Protein AF-A0A9D2I0P5-F1 (afdb_monomer)

Nearest PDB structures (foldseek):
  4f0g-assembly1_A  TM=7.157E-01  e=3.989E-01  Dictyostelium discoideum
  7fd0-assembly1_A  TM=6.506E-01  e=4.481E-01  Homo sapiens
  4i4f-assembly1_A  TM=6.404E-01  e=1.353E+00  Homo sapiens
  6nw2-assembly2_B  TM=6.402E-01  e=1.707E+00  Ho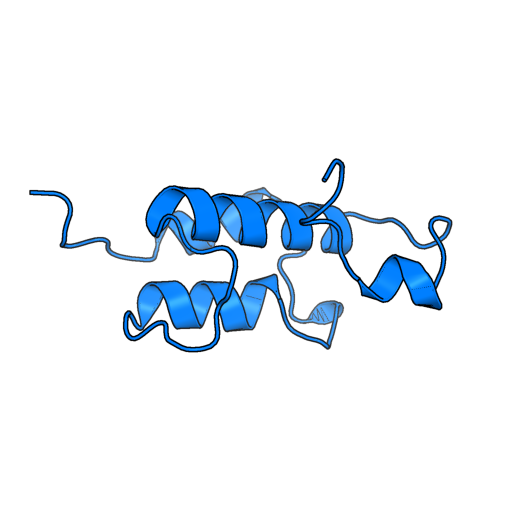mo sapiens
  3eyh-assembly1_A  TM=3.738E-01  e=3.053E+00  Homo sapiens

Radius of gyration: 12.98 Å; Cα contacts (8 Å, |Δi|>4): 68; chains: 1; bounding box: 31×26×38 Å

Solvent-accessible surface area (backbone atoms only — not comparable to full-atom values): 5146 Å² total; per-residue (Å²): 115,92,70,72,50,50,47,70,61,41,76,77,74,32,72,89,71,67,50,57,48,42,55,35,25,20,48,41,49,48,53,50,25,73,76,66,75,43,92,72,73,92,84,68,82,54,64,65,59,47,52,50,47,55,34,30,64,36,90,55,65,86,67,24,35,75,40,69,67,55,45,50,52,54,60,70,70,48,82,82,89,79,84,128

pLDDT: mean 91.4, std 12.32, range [36.53, 98.56]

Foldseek 3Di:
DPCLQFQPVCVVVPCVPDDQLRVLSSVLQVVLCVVPVDNDDPDDPDVLNVVSCCASVPPPSVSHPRHPVSSVVSVVVRDPPPPD

Structure (mmCIF, N/CA/C/O backbone):
data_AF-A0A9D2I0P5-F1
#
_entry.id   AF-A0A9D2I0P5-F1
#
loop_
_atom_site.group_PDB
_atom_site.id
_atom_site.type_symbol
_atom_site.label_atom_id
_atom_site.label_alt_id
_atom_site.label_comp_id
_atom_site.label_asym_id
_atom_site.label_entity_id
_atom_site.label_seq_id
_atom_site.pdbx_PDB_ins_code
_atom_site.Cartn_x
_atom_site.Cartn_y
_atom_site.Cartn_z
_atom_site.occupancy
_atom_site.B_iso_or_equiv
_atom_site.auth_seq_id
_atom_site.auth_comp_id
_atom_site.auth_asym_id
_atom_site.auth_atom_id
_atom_site.pdbx_PDB_model_num
ATOM 1 N N . PHE A 1 1 ? -3.546 -16.171 -3.686 1.00 61.38 1 PHE A N 1
ATOM 2 C CA . PHE A 1 1 ? -2.348 -16.638 -4.418 1.00 61.38 1 PHE A CA 1
ATOM 3 C C . PHE A 1 1 ? -1.093 -16.128 -3.724 1.00 61.38 1 PHE A C 1
ATOM 5 O O . PHE A 1 1 ? -1.167 -15.109 -3.044 1.00 61.38 1 PHE A O 1
ATOM 12 N N . LYS A 1 2 ? 0.037 -16.834 -3.849 1.00 81.31 2 LYS A N 1
ATOM 13 C CA . LYS A 1 2 ? 1.328 -16.378 -3.307 1.00 81.31 2 LYS A CA 1
ATOM 14 C C . LYS A 1 2 ? 1.719 -15.053 -3.976 1.00 81.31 2 LYS A C 1
ATOM 16 O O . LYS A 1 2 ? 1.575 -14.941 -5.187 1.00 81.31 2 LYS A O 1
ATOM 21 N N . GLY A 1 3 ? 2.168 -14.068 -3.196 1.00 84.06 3 GLY A N 1
ATOM 22 C CA . GLY A 1 3 ? 2.565 -12.750 -3.713 1.00 84.06 3 GLY A CA 1
ATOM 23 C C . GLY A 1 3 ? 1.407 -11.826 -4.112 1.00 84.06 3 GLY A C 1
ATOM 24 O O . GLY A 1 3 ? 1.626 -10.861 -4.829 1.00 84.06 3 GLY A O 1
ATOM 25 N N . TYR A 1 4 ? 0.173 -12.099 -3.666 1.00 91.12 4 TYR A N 1
ATOM 26 C CA . TYR A 1 4 ? -1.006 -11.292 -4.027 1.00 91.12 4 TYR A CA 1
ATOM 27 C C . TYR A 1 4 ? -0.890 -9.803 -3.647 1.00 91.12 4 TYR A C 1
ATOM 29 O O . TYR A 1 4 ? -1.486 -8.958 -4.307 1.00 91.12 4 TYR A O 1
ATOM 37 N N . PHE A 1 5 ? -0.133 -9.485 -2.595 1.00 96.00 5 PHE A N 1
ATOM 38 C CA . PHE A 1 5 ? 0.063 -8.117 -2.113 1.00 96.00 5 PHE A CA 1
ATOM 39 C C . PHE A 1 5 ? 1.334 -7.444 -2.635 1.00 96.00 5 PHE A C 1
ATOM 41 O O . PHE A 1 5 ? 1.599 -6.311 -2.251 1.00 96.00 5 PHE A O 1
ATOM 48 N N . ASN A 1 6 ? 2.103 -8.108 -3.502 1.00 95.69 6 ASN A N 1
ATOM 49 C CA . ASN A 1 6 ? 3.289 -7.504 -4.097 1.00 95.69 6 ASN A CA 1
ATOM 50 C C . ASN A 1 6 ? 2.918 -6.231 -4.865 1.00 95.69 6 ASN A C 1
ATOM 52 O O . ASN A 1 6 ? 1.811 -6.113 -5.398 1.00 95.69 6 ASN A O 1
ATOM 56 N N . ASP A 1 7 ? 3.872 -5.310 -4.956 1.00 97.38 7 ASP A N 1
ATOM 57 C CA . ASP A 1 7 ? 3.707 -4.103 -5.752 1.00 97.38 7 ASP A CA 1
ATOM 58 C C . ASP A 1 7 ? 3.461 -4.458 -7.233 1.00 97.38 7 ASP A C 1
ATOM 60 O O . ASP A 1 7 ? 4.323 -5.080 -7.868 1.00 97.38 7 ASP A O 1
ATOM 64 N N . PRO A 1 8 ? 2.301 -4.084 -7.806 1.00 95.81 8 PRO A N 1
ATOM 65 C CA . PRO A 1 8 ? 1.977 -4.395 -9.192 1.00 95.81 8 PRO A CA 1
ATOM 66 C C . PRO A 1 8 ? 2.895 -3.688 -10.197 1.00 95.81 8 PRO A C 1
ATOM 68 O O . PRO A 1 8 ? 3.010 -4.167 -11.324 1.00 95.81 8 PRO A O 1
ATOM 71 N N . SER A 1 9 ? 3.575 -2.599 -9.819 1.00 96.50 9 SER A N 1
ATOM 72 C CA . SER A 1 9 ? 4.529 -1.915 -10.706 1.00 96.50 9 SER A CA 1
ATOM 73 C C . SER A 1 9 ? 5.693 -2.819 -11.118 1.00 96.50 9 SER A C 1
ATOM 75 O O . SER A 1 9 ? 6.152 -2.729 -12.251 1.00 96.50 9 SER A O 1
ATOM 77 N N . LEU A 1 10 ? 6.080 -3.795 -10.286 1.00 96.44 10 LEU A N 1
ATOM 78 C CA . LEU A 1 10 ? 7.132 -4.772 -10.606 1.00 96.44 10 LEU A CA 1
ATOM 79 C C . LEU A 1 10 ? 6.790 -5.679 -11.796 1.00 96.44 10 LEU A C 1
ATOM 81 O O . LEU A 1 10 ? 7.685 -6.303 -12.362 1.00 96.44 10 LEU A O 1
ATOM 85 N N . ILE A 1 11 ? 5.513 -5.774 -12.179 1.00 95.31 11 ILE A N 1
ATOM 86 C CA . ILE A 1 11 ? 5.093 -6.496 -13.389 1.00 95.31 11 ILE A CA 1
ATOM 87 C C . ILE A 1 11 ? 5.568 -5.749 -14.642 1.00 95.31 11 ILE A C 1
ATOM 89 O O . ILE A 1 11 ? 5.914 -6.384 -15.636 1.00 95.31 11 ILE A O 1
ATOM 93 N N . VAL A 1 12 ? 5.581 -4.415 -14.587 1.00 95.19 12 VAL A N 1
ATOM 94 C CA . VAL A 1 12 ? 5.946 -3.536 -15.704 1.00 95.19 12 VAL A CA 1
ATOM 95 C C . VAL A 1 12 ? 7.430 -3.181 -15.646 1.00 95.19 12 VAL A C 1
ATOM 97 O O . VAL A 1 12 ? 8.139 -3.357 -16.633 1.00 95.19 12 VAL A O 1
ATOM 100 N N . ASP A 1 13 ? 7.900 -2.746 -14.479 1.00 95.19 13 ASP A N 1
ATOM 101 C CA . ASP A 1 13 ? 9.270 -2.273 -14.267 1.00 95.19 13 ASP A CA 1
ATOM 102 C C . ASP A 1 13 ? 10.265 -3.440 -14.179 1.00 95.19 13 ASP A C 1
ATOM 104 O O . ASP A 1 13 ? 11.433 -3.313 -14.539 1.00 95.19 13 ASP A O 1
ATOM 108 N N . GLY A 1 14 ? 9.789 -4.616 -13.758 1.00 96.06 14 GLY A N 1
ATOM 109 C CA . GLY A 1 14 ? 10.584 -5.822 -13.573 1.00 96.06 14 GLY A CA 1
ATOM 110 C C . GLY A 1 14 ? 11.239 -5.913 -12.192 1.00 96.06 14 GLY A C 1
ATOM 111 O O . GLY A 1 14 ? 11.598 -4.929 -11.560 1.00 96.06 14 GLY A O 1
ATOM 112 N N . PHE A 1 15 ? 11.475 -7.141 -11.723 1.00 95.50 15 PHE A N 1
ATOM 113 C CA . PHE A 1 15 ? 11.984 -7.388 -10.364 1.00 95.50 15 PHE A CA 1
ATOM 114 C C . PHE A 1 15 ? 13.413 -6.868 -10.105 1.00 95.50 15 PHE A C 1
ATOM 116 O O . PHE A 1 15 ? 13.856 -6.806 -8.967 1.00 95.50 15 PHE A O 1
ATOM 123 N N . HIS A 1 16 ? 14.151 -6.479 -11.144 1.00 97.31 16 HIS A N 1
ATOM 124 C CA . HIS A 1 16 ? 15.472 -5.871 -10.984 1.00 97.31 16 HIS A CA 1
ATOM 125 C C . HIS A 1 16 ? 15.408 -4.453 -10.389 1.00 97.31 16 HIS A C 1
ATOM 127 O O . HIS A 1 16 ? 16.417 -3.978 -9.881 1.00 97.31 16 HIS A O 1
ATOM 133 N N . THR A 1 17 ? 14.240 -3.798 -10.427 1.00 96.88 17 THR A N 1
ATOM 134 C CA . THR A 1 17 ? 14.001 -2.497 -9.783 1.00 96.88 17 THR A CA 1
ATOM 135 C C . THR A 1 17 ? 13.490 -2.636 -8.351 1.00 96.88 17 THR A C 1
ATOM 137 O O . THR A 1 17 ? 13.034 -1.653 -7.772 1.00 96.88 17 THR A O 1
ATOM 140 N N . TYR A 1 18 ? 13.476 -3.852 -7.800 1.00 97.38 18 TYR A N 1
ATOM 141 C CA . TYR A 1 18 ? 12.981 -4.106 -6.456 1.00 97.38 18 TYR A CA 1
ATOM 142 C C . TYR A 1 18 ? 13.783 -3.339 -5.405 1.00 97.38 18 TYR A C 1
ATOM 144 O O . TYR A 1 18 ? 15.010 -3.344 -5.427 1.00 97.38 18 TYR A O 1
ATOM 152 N N . ASP A 1 19 ? 13.069 -2.718 -4.473 1.00 97.88 19 ASP A N 1
ATOM 153 C CA . ASP A 1 19 ? 13.640 -1.869 -3.429 1.00 97.88 19 ASP A CA 1
ATOM 154 C C . ASP A 1 19 ? 12.627 -1.686 -2.286 1.00 97.88 19 ASP A C 1
ATOM 156 O O . ASP A 1 19 ? 11.476 -2.121 -2.399 1.00 97.88 19 ASP A O 1
ATOM 160 N N . MET A 1 20 ? 13.033 -1.003 -1.217 1.00 98.31 20 MET A N 1
ATOM 161 C CA . MET A 1 20 ? 12.269 -0.758 0.007 1.00 98.31 20 MET A CA 1
ATOM 162 C C . MET A 1 20 ? 10.845 -0.253 -0.239 1.00 98.31 20 MET A C 1
ATOM 164 O O . MET A 1 20 ? 9.923 -0.708 0.430 1.00 98.31 20 MET A O 1
ATOM 168 N N . VAL A 1 21 ? 10.627 0.608 -1.235 1.00 98.19 21 VAL A N 1
ATOM 169 C CA . VAL A 1 21 ? 9.288 1.131 -1.575 1.00 98.19 21 VAL A CA 1
ATOM 170 C C . VAL A 1 21 ? 8.298 0.053 -2.044 1.00 98.19 21 VAL A C 1
ATOM 172 O O . VAL A 1 21 ? 7.085 0.233 -1.936 1.00 98.19 21 VAL A O 1
ATOM 175 N N . HIS A 1 22 ? 8.791 -1.076 -2.562 1.00 98.31 22 HIS A N 1
ATOM 176 C CA . HIS A 1 22 ? 7.963 -2.214 -2.970 1.00 98.31 22 HIS A CA 1
ATOM 177 C C . HIS A 1 22 ? 7.650 -3.125 -1.769 1.00 98.31 22 HIS A C 1
ATOM 179 O O . HIS A 1 22 ? 6.540 -3.654 -1.668 1.00 98.31 22 HIS A O 1
ATOM 185 N N . GLU A 1 23 ? 8.599 -3.265 -0.833 1.00 98.06 23 GLU A N 1
ATOM 186 C CA . GLU A 1 23 ? 8.394 -3.951 0.453 1.00 98.06 23 GLU A CA 1
ATOM 187 C C . GLU A 1 23 ? 7.351 -3.215 1.299 1.00 98.06 23 GLU A C 1
ATOM 189 O O . GLU A 1 23 ? 6.392 -3.816 1.785 1.00 98.06 23 GLU A O 1
ATOM 194 N N . THR A 1 24 ? 7.491 -1.894 1.440 1.00 98.56 24 THR A N 1
ATOM 195 C CA . THR A 1 24 ? 6.560 -1.077 2.226 1.00 98.56 24 THR A CA 1
ATOM 196 C C . THR A 1 24 ? 5.180 -1.001 1.579 1.00 98.56 24 THR A C 1
ATOM 198 O O . THR A 1 24 ? 4.185 -1.004 2.304 1.00 98.56 24 THR A O 1
ATOM 201 N N . TYR A 1 25 ? 5.077 -1.043 0.245 1.00 98.44 25 TYR A N 1
ATOM 202 C CA . TYR A 1 25 ? 3.798 -1.220 -0.452 1.00 98.44 25 TYR A CA 1
ATOM 203 C C . TYR A 1 25 ? 3.121 -2.537 -0.042 1.00 98.44 25 TYR A C 1
ATOM 205 O O . TYR A 1 25 ? 1.959 -2.550 0.383 1.00 98.44 25 TYR A O 1
ATOM 213 N N . ALA A 1 26 ? 3.846 -3.657 -0.134 1.00 97.94 26 ALA A N 1
ATOM 214 C CA . ALA A 1 26 ? 3.301 -4.972 0.190 1.00 97.94 26 ALA A CA 1
ATOM 215 C C . ALA A 1 26 ? 2.916 -5.083 1.671 1.00 97.94 26 ALA A C 1
ATOM 217 O O . ALA A 1 26 ? 1.843 -5.596 2.003 1.00 97.94 26 ALA A O 1
ATOM 218 N N . LEU A 1 27 ? 3.746 -4.537 2.561 1.00 97.94 27 LEU A N 1
ATOM 219 C CA . LEU A 1 27 ? 3.463 -4.477 3.988 1.00 97.94 27 LEU A CA 1
ATOM 220 C C . LEU A 1 27 ? 2.244 -3.598 4.291 1.00 97.94 27 LEU A C 1
ATOM 222 O O . LEU A 1 27 ? 1.385 -4.018 5.060 1.00 97.94 27 LEU A O 1
ATOM 226 N N . THR A 1 28 ? 2.101 -2.441 3.635 1.00 97.62 28 THR A N 1
ATOM 227 C CA . THR A 1 28 ? 0.904 -1.588 3.750 1.00 97.62 28 THR A CA 1
ATOM 228 C C . THR A 1 28 ? -0.359 -2.383 3.411 1.00 97.62 28 THR A C 1
ATOM 230 O O . THR A 1 28 ? -1.330 -2.368 4.169 1.00 97.62 28 THR A O 1
ATOM 233 N N . ARG A 1 29 ? -0.350 -3.148 2.309 1.00 97.31 29 ARG A N 1
ATOM 234 C CA . ARG A 1 29 ? -1.481 -4.015 1.931 1.00 97.31 29 ARG A CA 1
ATOM 235 C C . ARG A 1 29 ? -1.783 -5.076 2.991 1.00 97.31 29 ARG A C 1
ATOM 237 O O . ARG A 1 29 ? -2.956 -5.330 3.260 1.00 97.31 29 ARG A O 1
ATOM 244 N N . ILE A 1 30 ? -0.754 -5.684 3.584 1.00 96.44 30 ILE A N 1
ATOM 245 C CA . ILE A 1 30 ? -0.907 -6.674 4.661 1.00 96.44 30 ILE A CA 1
ATOM 246 C C . ILE A 1 30 ? -1.526 -6.028 5.902 1.00 96.44 30 ILE A C 1
ATOM 248 O O . ILE A 1 30 ? -2.479 -6.582 6.442 1.00 96.44 30 ILE A O 1
ATOM 252 N N . VAL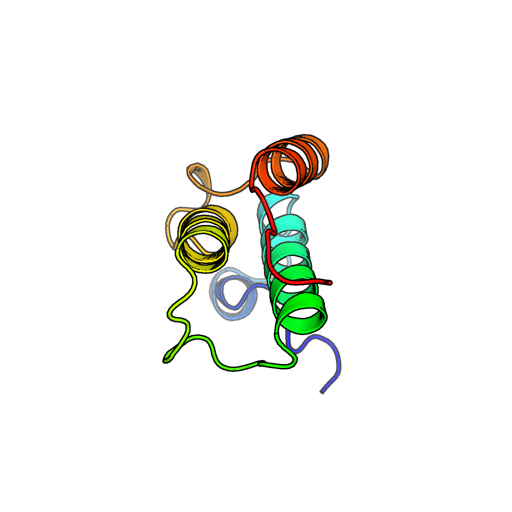 A 1 31 ? -1.037 -4.860 6.324 1.00 95.31 31 VAL A N 1
ATOM 253 C CA . VAL A 1 31 ? -1.570 -4.123 7.480 1.00 95.31 31 VAL A CA 1
ATOM 254 C C . VAL A 1 31 ? -3.052 -3.811 7.277 1.00 95.31 31 VAL A C 1
ATOM 256 O O . VAL A 1 31 ? -3.872 -4.191 8.110 1.00 95.31 31 VAL A O 1
ATOM 259 N N . ILE A 1 32 ? -3.428 -3.238 6.127 1.00 94.69 32 ILE A N 1
ATOM 260 C CA . ILE A 1 32 ? -4.837 -2.948 5.811 1.00 94.69 32 ILE A CA 1
ATOM 261 C C . ILE A 1 32 ? -5.684 -4.227 5.827 1.00 94.69 32 ILE A C 1
ATOM 263 O O . ILE A 1 32 ? -6.799 -4.229 6.352 1.00 94.69 32 ILE A O 1
ATOM 267 N N . PHE A 1 33 ? -5.170 -5.330 5.277 1.00 94.56 33 PHE A N 1
ATOM 268 C CA . PHE A 1 33 ? -5.877 -6.609 5.287 1.00 94.56 33 PHE A CA 1
ATOM 269 C C . PHE A 1 33 ? -6.077 -7.148 6.708 1.00 94.56 33 PHE A C 1
ATOM 271 O O . PHE A 1 33 ? -7.176 -7.590 7.029 1.00 94.56 33 PHE A O 1
ATOM 278 N N . VAL A 1 34 ? -5.058 -7.083 7.569 1.00 93.75 34 VAL A N 1
ATOM 279 C CA . VAL A 1 34 ? -5.157 -7.512 8.974 1.00 93.75 34 VAL A CA 1
ATOM 280 C C . VAL A 1 34 ? -6.189 -6.676 9.728 1.00 93.75 34 VAL A C 1
ATOM 282 O O . VAL A 1 34 ? -6.974 -7.227 10.491 1.00 93.75 34 VAL A O 1
ATOM 285 N N . MET A 1 35 ? -6.231 -5.367 9.479 1.00 89.94 35 MET A N 1
ATOM 286 C CA . MET A 1 35 ? -7.154 -4.458 10.161 1.00 89.94 35 MET A CA 1
ATOM 287 C C . MET A 1 35 ? -8.606 -4.599 9.702 1.00 89.94 35 MET A C 1
ATOM 289 O O . MET A 1 35 ? -9.524 -4.420 10.493 1.00 89.94 35 MET A O 1
ATOM 293 N N . THR A 1 36 ? -8.831 -4.876 8.416 1.00 90.88 36 THR A N 1
ATOM 294 C CA . THR A 1 36 ? -10.173 -4.774 7.811 1.00 90.88 36 THR A CA 1
ATOM 295 C C . THR A 1 36 ? -10.754 -6.105 7.353 1.00 90.88 36 THR A C 1
ATOM 297 O O . THR A 1 36 ? -11.943 -6.185 7.049 1.00 90.88 36 THR A O 1
ATOM 300 N N . GLY A 1 37 ? -9.919 -7.135 7.203 1.00 92.44 37 GLY A N 1
ATOM 301 C CA . GLY A 1 37 ? -10.251 -8.374 6.499 1.00 92.44 37 GLY A CA 1
ATOM 302 C C . GLY A 1 37 ? -10.463 -8.204 4.987 1.00 92.44 37 GLY A C 1
ATOM 303 O O . GLY A 1 37 ? -10.802 -9.174 4.305 1.00 92.44 37 GLY A O 1
ATOM 304 N N . LYS A 1 38 ? -10.286 -6.996 4.430 1.00 91.88 38 LYS A N 1
ATOM 305 C CA . LYS A 1 38 ? -10.576 -6.685 3.024 1.00 91.88 38 LYS A CA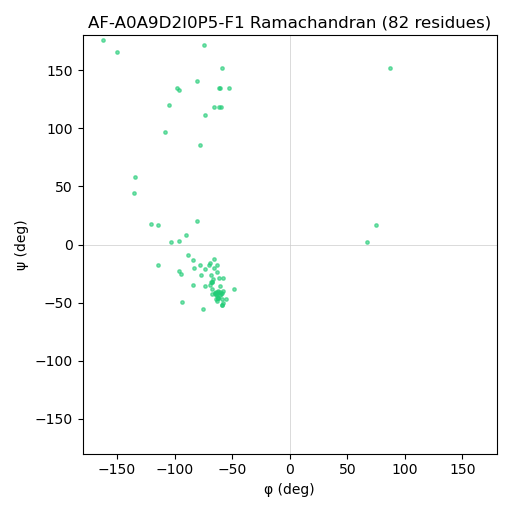 1
ATOM 306 C C . LYS A 1 38 ? -9.313 -6.738 2.172 1.00 91.88 38 LYS A C 1
ATOM 308 O O . LYS A 1 38 ? -8.278 -6.176 2.507 1.00 91.88 38 LYS A O 1
ATOM 313 N N . THR A 1 39 ? -9.417 -7.378 1.011 1.00 92.44 39 THR A N 1
ATOM 314 C CA . THR A 1 39 ? -8.379 -7.343 -0.036 1.00 92.44 39 THR A CA 1
ATOM 315 C C . THR A 1 39 ? -8.635 -6.259 -1.083 1.00 92.44 39 THR A C 1
ATOM 317 O O . THR A 1 39 ? -7.690 -5.782 -1.717 1.00 92.44 39 THR A O 1
ATOM 320 N N . ASN A 1 40 ? -9.906 -5.879 -1.253 1.00 91.38 40 ASN A N 1
ATOM 321 C CA . ASN A 1 40 ? -10.377 -4.802 -2.117 1.00 91.38 40 ASN A CA 1
ATOM 322 C C . ASN A 1 40 ? -10.570 -3.519 -1.292 1.00 91.38 40 ASN A C 1
ATOM 324 O O . ASN A 1 40 ? -11.192 -3.553 -0.231 1.00 91.38 40 ASN A O 1
ATOM 328 N N . LEU A 1 41 ? -10.055 -2.402 -1.807 1.00 92.00 41 LEU A N 1
ATOM 329 C CA . LEU A 1 41 ? -9.971 -1.119 -1.110 1.00 92.00 41 LEU A CA 1
ATOM 330 C C . LEU A 1 41 ? -11.030 -0.094 -1.559 1.00 92.00 41 LEU A C 1
ATOM 332 O O . LEU A 1 41 ? -11.049 1.015 -1.043 1.00 92.00 41 LEU A O 1
ATOM 336 N N . ASN A 1 42 ? -11.933 -0.446 -2.482 1.00 85.88 42 ASN A N 1
ATOM 337 C CA . ASN A 1 42 ? -12.855 0.513 -3.110 1.00 85.88 42 ASN A CA 1
ATOM 338 C C . ASN A 1 42 ? -13.942 1.075 -2.168 1.00 85.88 42 ASN A C 1
ATOM 340 O O . ASN A 1 42 ? -14.549 2.082 -2.506 1.00 85.88 42 ASN A O 1
ATOM 344 N N . ASN A 1 43 ? -14.186 0.448 -1.009 1.00 85.62 43 ASN A N 1
ATOM 345 C CA . ASN A 1 43 ? -15.244 0.820 -0.053 1.00 85.62 43 ASN A CA 1
ATOM 346 C C . ASN A 1 43 ? -14.706 0.827 1.393 1.00 85.62 43 ASN A C 1
ATOM 348 O O . ASN A 1 43 ? -15.142 0.034 2.241 1.00 85.62 43 ASN A O 1
ATOM 352 N N . ILE A 1 44 ? -13.678 1.635 1.647 1.00 88.25 44 ILE A N 1
ATOM 353 C CA . ILE A 1 44 ? -13.175 1.904 2.998 1.00 88.25 44 ILE A CA 1
ATOM 354 C C . ILE A 1 44 ? -13.640 3.300 3.394 1.00 88.25 44 ILE A C 1
ATOM 356 O O . ILE A 1 44 ? -13.301 4.255 2.706 1.00 88.25 44 ILE A O 1
ATOM 360 N N . ASP A 1 45 ? -14.406 3.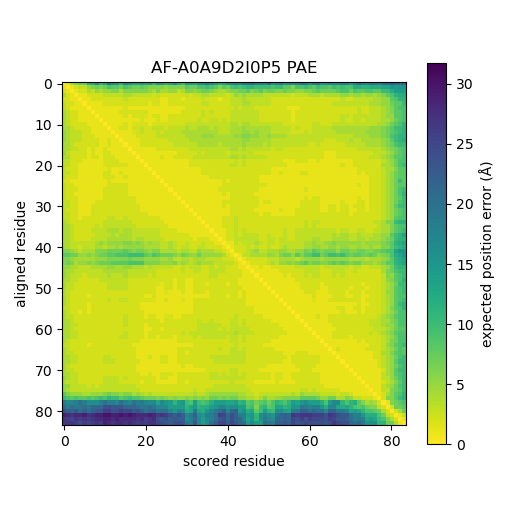397 4.481 1.00 88.06 45 ASP A N 1
ATOM 361 C CA . ASP A 1 45 ? -14.947 4.668 4.984 1.00 88.06 45 ASP A CA 1
ATOM 362 C C . ASP A 1 45 ? -14.081 5.282 6.089 1.00 88.06 45 ASP A C 1
ATOM 364 O O . ASP A 1 45 ? -14.117 6.491 6.287 1.00 88.06 45 ASP A O 1
ATOM 368 N N . ASP A 1 46 ? -13.279 4.460 6.765 1.00 90.56 46 ASP A N 1
ATOM 369 C CA . ASP A 1 46 ? -12.373 4.878 7.832 1.00 90.56 46 ASP A CA 1
ATOM 370 C C . ASP A 1 46 ? -11.258 5.789 7.284 1.00 90.56 46 ASP A C 1
ATOM 372 O O . ASP A 1 46 ? -10.477 5.380 6.420 1.00 90.56 46 ASP A O 1
ATOM 376 N N . GLU A 1 47 ? -11.211 7.033 7.768 1.00 91.81 47 GLU A N 1
ATOM 377 C CA . GLU A 1 47 ? -10.276 8.061 7.295 1.00 91.81 47 GLU A CA 1
ATOM 378 C C . GLU A 1 47 ? -8.812 7.744 7.638 1.00 91.81 47 GLU A C 1
ATOM 380 O O . GLU A 1 47 ? -7.921 8.022 6.831 1.00 91.81 47 GLU A O 1
ATOM 385 N N . ASP A 1 48 ? -8.549 7.083 8.768 1.00 91.19 48 ASP A N 1
ATOM 386 C CA . ASP A 1 48 ? -7.194 6.676 9.146 1.00 91.19 48 ASP A CA 1
ATOM 387 C C . ASP A 1 48 ? -6.688 5.595 8.184 1.00 91.19 48 ASP A C 1
ATOM 389 O O . ASP A 1 48 ? -5.571 5.677 7.665 1.00 91.19 48 ASP A O 1
ATOM 393 N N . ILE A 1 49 ? -7.538 4.625 7.836 1.00 92.75 49 ILE A N 1
ATOM 394 C CA . ILE A 1 49 ? -7.193 3.602 6.840 1.00 92.75 49 ILE A CA 1
ATOM 395 C C . ILE A 1 49 ? -7.051 4.213 5.441 1.00 92.75 49 ILE A C 1
ATOM 397 O O . ILE A 1 49 ? -6.143 3.826 4.700 1.00 92.75 49 ILE A O 1
ATOM 401 N N . LYS A 1 50 ? -7.891 5.187 5.062 1.00 94.44 50 LYS A N 1
ATOM 402 C CA . LYS A 1 50 ? -7.729 5.918 3.791 1.00 94.44 50 LYS A CA 1
ATOM 403 C C . LYS A 1 50 ? -6.387 6.639 3.724 1.00 94.44 50 LYS A C 1
ATOM 405 O O . LYS A 1 50 ? -5.725 6.571 2.689 1.00 94.44 50 LYS A O 1
ATOM 410 N N . SER A 1 51 ? -5.959 7.275 4.812 1.00 95.00 51 SER A N 1
ATOM 411 C CA . SER A 1 51 ? -4.662 7.955 4.869 1.00 95.00 51 SER A CA 1
ATOM 412 C C . SER A 1 51 ? -3.496 6.971 4.685 1.00 95.00 51 SER A C 1
ATOM 414 O O . SER A 1 51 ? -2.566 7.238 3.917 1.00 95.00 51 SER A O 1
ATOM 416 N N . LEU A 1 52 ? -3.596 5.780 5.289 1.00 95.38 52 LEU A N 1
ATOM 417 C CA . LEU A 1 52 ? -2.619 4.704 5.131 1.00 95.38 52 LEU A CA 1
ATOM 418 C C . LEU A 1 52 ? -2.574 4.184 3.685 1.00 95.38 52 LEU A C 1
ATOM 420 O O . LEU A 1 52 ? -1.488 3.977 3.141 1.00 95.38 52 LEU A O 1
ATOM 424 N N . ILE A 1 53 ? -3.738 4.016 3.045 1.00 96.00 53 ILE A N 1
ATOM 425 C CA . ILE A 1 53 ? -3.857 3.653 1.623 1.00 96.00 53 ILE A CA 1
ATOM 426 C C . ILE A 1 53 ? -3.176 4.698 0.747 1.00 96.00 53 ILE A C 1
ATOM 428 O O . ILE A 1 53 ? -2.358 4.345 -0.101 1.00 96.00 53 ILE A O 1
ATOM 432 N N . GLN A 1 54 ? -3.519 5.971 0.944 1.00 96.50 54 GLN A N 1
ATOM 433 C CA . GLN A 1 54 ? -3.048 7.061 0.101 1.00 96.50 54 GLN A CA 1
ATOM 434 C C . GLN A 1 54 ? -1.524 7.176 0.139 1.00 96.50 54 GLN A C 1
ATOM 436 O O . GLN A 1 54 ? -0.908 7.322 -0.914 1.00 96.50 54 GLN A O 1
ATOM 441 N N . LYS A 1 55 ? -0.915 7.069 1.327 1.00 97.62 55 LYS A N 1
ATOM 442 C CA . LYS A 1 55 ? 0.541 7.143 1.468 1.00 97.62 55 LYS A CA 1
ATOM 443 C C . LYS A 1 55 ? 1.224 5.857 1.010 1.00 97.62 55 LYS A C 1
ATOM 445 O O . LYS A 1 55 ? 2.076 5.893 0.131 1.00 97.62 55 LYS A O 1
ATOM 450 N N . GLY A 1 56 ? 0.853 4.702 1.558 1.00 97.50 56 GLY A N 1
ATOM 451 C CA . GLY A 1 56 ? 1.594 3.464 1.300 1.00 97.50 56 GLY A CA 1
ATOM 452 C C . GLY A 1 56 ? 1.381 2.867 -0.095 1.00 97.50 56 GLY A C 1
ATOM 453 O O . GLY A 1 56 ? 2.228 2.105 -0.557 1.00 97.50 56 GLY A O 1
ATOM 454 N N . LEU A 1 57 ? 0.289 3.222 -0.784 1.00 97.69 57 LEU A N 1
ATOM 455 C CA . LEU A 1 57 ? -0.033 2.736 -2.133 1.00 97.69 57 LEU A CA 1
ATOM 456 C C . LEU A 1 57 ? -0.014 3.845 -3.198 1.00 97.69 57 LEU A C 1
ATOM 458 O O . LEU A 1 57 ? -0.562 3.643 -4.284 1.00 97.69 57 LEU A O 1
ATOM 462 N N . CYS A 1 58 ? 0.595 4.996 -2.894 1.00 97.62 58 CYS A N 1
ATOM 463 C CA . CYS A 1 58 ? 0.712 6.125 -3.816 1.00 97.62 58 CYS A CA 1
ATOM 464 C C . CYS A 1 58 ? 1.312 5.676 -5.167 1.00 97.62 58 CYS A C 1
ATOM 466 O O . CYS A 1 58 ? 2.279 4.913 -5.163 1.00 97.62 58 CYS A O 1
ATOM 468 N N . PRO A 1 59 ? 0.783 6.072 -6.336 1.00 96.00 59 PRO A N 1
ATOM 469 C CA . PRO A 1 59 ? 1.400 5.718 -7.618 1.00 96.00 59 PRO A CA 1
ATOM 470 C C . PRO A 1 59 ? 2.855 6.203 -7.723 1.00 96.00 59 PRO A C 1
ATOM 472 O O . PRO A 1 59 ? 3.724 5.454 -8.172 1.00 96.00 59 PRO A O 1
ATOM 475 N N . GLU A 1 60 ? 3.114 7.404 -7.221 1.00 97.25 60 GLU A N 1
ATOM 476 C CA . GLU A 1 60 ? 4.400 8.081 -7.120 1.00 97.25 60 GLU A CA 1
ATOM 477 C C . GLU A 1 60 ? 5.233 7.431 -6.001 1.00 97.25 60 GLU A C 1
ATOM 479 O O . GLU A 1 60 ? 4.885 7.493 -4.819 1.00 97.25 60 GLU A O 1
ATOM 484 N N . LYS A 1 61 ? 6.321 6.739 -6.368 1.00 96.62 61 LYS A N 1
ATOM 485 C CA . LYS A 1 61 ? 7.099 5.895 -5.438 1.00 96.62 61 LYS A CA 1
ATOM 486 C C . LYS A 1 61 ? 7.807 6.718 -4.360 1.00 96.62 61 LYS A C 1
ATOM 488 O O . LYS A 1 61 ? 7.996 6.228 -3.250 1.00 96.62 61 LYS A O 1
ATOM 493 N N . GLU A 1 62 ? 8.161 7.955 -4.679 1.00 97.19 62 GLU A N 1
ATOM 494 C CA . GLU A 1 62 ? 8.830 8.916 -3.803 1.00 97.19 62 GLU A CA 1
ATOM 495 C C . GLU A 1 62 ? 7.923 9.386 -2.656 1.00 97.19 62 GLU A C 1
ATOM 497 O O . GLU A 1 62 ? 8.412 9.727 -1.583 1.00 97.19 62 GLU A O 1
ATOM 502 N N . GLU A 1 63 ? 6.603 9.345 -2.852 1.00 97.88 63 GLU A N 1
ATOM 503 C CA . GLU A 1 63 ? 5.607 9.759 -1.855 1.00 97.88 63 GLU A CA 1
ATOM 504 C C . GLU A 1 63 ? 5.199 8.612 -0.908 1.00 97.88 63 GLU A C 1
ATOM 506 O O . GLU A 1 63 ? 4.523 8.823 0.109 1.00 97.88 63 GLU A O 1
ATOM 511 N N . ARG A 1 64 ? 5.633 7.379 -1.211 1.00 98.25 64 ARG A N 1
ATOM 512 C CA . ARG A 1 64 ? 5.401 6.199 -0.367 1.00 98.25 64 ARG A CA 1
ATOM 513 C C . ARG A 1 64 ? 6.281 6.204 0.873 1.00 98.25 64 ARG A C 1
ATOM 515 O O . ARG A 1 64 ? 7.217 6.987 0.998 1.00 98.25 64 ARG A O 1
ATOM 522 N N . PHE A 1 65 ? 6.006 5.268 1.778 1.00 98.50 65 PHE A N 1
ATOM 523 C CA . PHE A 1 65 ? 6.914 4.970 2.880 1.00 98.50 65 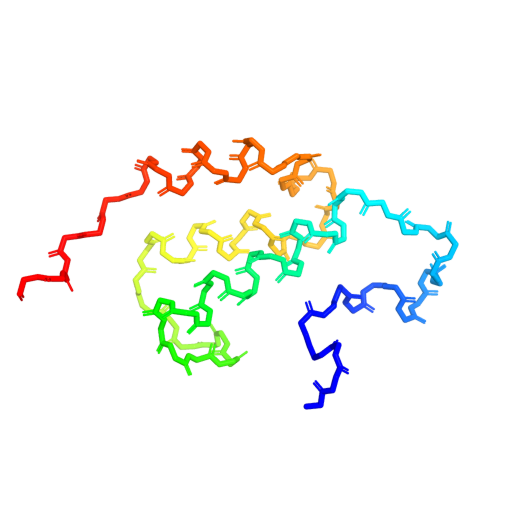PHE A CA 1
ATOM 524 C C . PHE A 1 65 ? 8.264 4.487 2.341 1.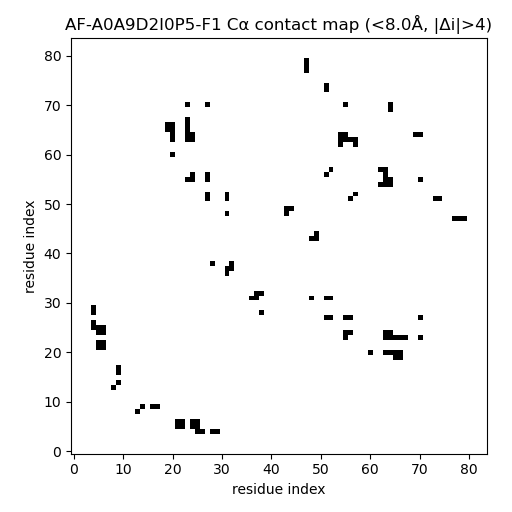00 98.50 65 PHE A C 1
ATOM 526 O O . PHE A 1 65 ? 8.340 3.440 1.693 1.00 98.50 65 PHE A O 1
ATOM 533 N N . GLN A 1 66 ? 9.323 5.230 2.639 1.00 98.38 66 GLN A N 1
ATOM 534 C CA . GLN A 1 66 ? 10.687 4.927 2.203 1.00 98.38 66 GLN A CA 1
ATOM 535 C C . GLN A 1 66 ? 11.377 3.917 3.131 1.00 98.38 66 GLN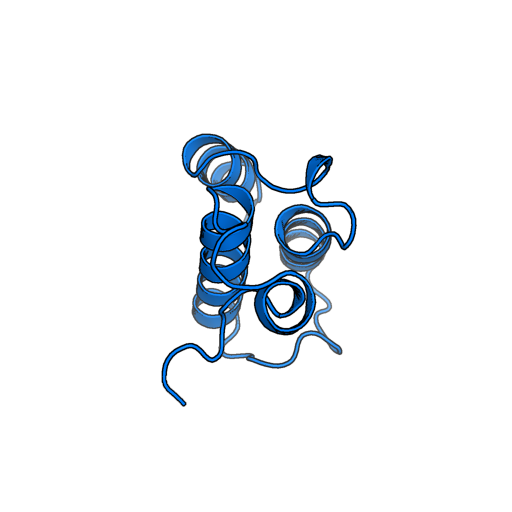 A C 1
ATOM 537 O O . GLN A 1 66 ? 12.404 3.340 2.778 1.00 98.38 66 GLN A O 1
ATOM 542 N N . SER A 1 67 ? 10.809 3.668 4.316 1.00 98.56 67 SER A N 1
ATOM 543 C CA . SER A 1 67 ? 11.302 2.664 5.256 1.00 98.56 67 SER A CA 1
ATOM 544 C C . SER A 1 67 ? 10.182 2.062 6.112 1.00 98.56 67 SER A C 1
ATOM 546 O O . SER A 1 67 ? 9.065 2.584 6.189 1.00 98.56 67 SER A O 1
ATOM 548 N N . VAL A 1 68 ? 10.483 0.945 6.779 1.00 98.06 68 VAL A N 1
ATOM 549 C CA . VAL A 1 68 ? 9.548 0.295 7.712 1.00 98.06 68 VAL A CA 1
ATOM 550 C C . VAL A 1 68 ? 9.335 1.158 8.957 1.00 98.06 68 VAL A C 1
ATOM 552 O O . VAL A 1 68 ? 8.238 1.175 9.515 1.00 98.06 68 VAL A O 1
ATOM 555 N N . GLU A 1 69 ? 10.351 1.905 9.383 1.00 98.31 69 GLU A N 1
ATOM 556 C CA . GLU A 1 69 ? 10.274 2.844 10.503 1.00 98.31 69 GLU A CA 1
ATOM 557 C C . GLU A 1 69 ? 9.293 3.979 10.205 1.00 98.31 69 GLU A C 1
ATOM 559 O O . GLU A 1 69 ? 8.484 4.314 11.068 1.00 98.31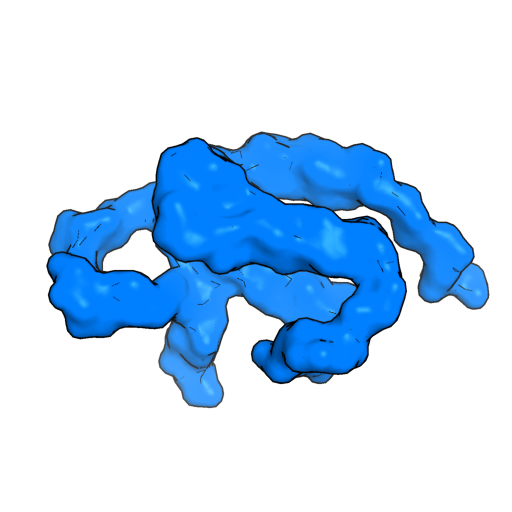 69 GLU A O 1
ATOM 564 N N . GLU A 1 70 ? 9.312 4.531 8.986 1.00 98.19 70 GLU A N 1
ATOM 565 C CA . GLU A 1 70 ? 8.358 5.564 8.567 1.00 98.19 70 GLU A CA 1
ATOM 566 C C . GLU A 1 70 ? 6.920 5.028 8.579 1.00 98.19 70 GLU A C 1
ATOM 568 O O . GLU A 1 70 ? 6.028 5.664 9.146 1.00 98.19 70 GLU A O 1
ATOM 573 N N . LEU A 1 71 ? 6.703 3.828 8.023 1.00 97.88 71 LEU A N 1
ATOM 574 C CA . LEU A 1 71 ? 5.402 3.151 8.053 1.00 97.88 71 LEU A CA 1
ATOM 575 C C . LEU A 1 71 ? 4.938 2.924 9.493 1.00 97.88 71 LEU A C 1
ATOM 577 O O . LEU A 1 71 ? 3.802 3.239 9.833 1.00 97.88 71 LEU A O 1
ATOM 581 N N . THR A 1 72 ? 5.821 2.417 10.353 1.00 96.12 72 THR A N 1
ATOM 582 C CA . THR A 1 72 ? 5.519 2.145 11.765 1.00 96.12 72 THR A CA 1
ATOM 583 C C . THR A 1 72 ? 5.179 3.429 12.517 1.00 96.12 72 THR A C 1
ATOM 585 O O . THR A 1 72 ? 4.226 3.457 13.291 1.00 96.12 72 THR A O 1
ATOM 588 N N . HIS A 1 73 ? 5.928 4.510 12.286 1.00 96.25 73 HIS A N 1
ATOM 589 C CA . HIS A 1 73 ? 5.663 5.803 12.908 1.00 96.25 73 HIS A CA 1
ATOM 590 C C . HIS A 1 73 ? 4.295 6.353 12.493 1.00 96.25 73 HIS A C 1
ATOM 592 O O . HIS A 1 73 ? 3.512 6.755 13.352 1.00 96.25 73 HIS A O 1
ATOM 598 N N . PHE A 1 74 ? 3.980 6.295 11.198 1.00 95.75 74 PHE A N 1
ATOM 599 C CA . PHE A 1 74 ? 2.680 6.703 10.675 1.00 95.75 74 PHE A CA 1
ATOM 600 C C . PHE A 1 74 ? 1.546 5.840 11.241 1.00 95.75 74 PHE A C 1
ATOM 602 O O . PHE A 1 74 ? 0.551 6.370 11.729 1.00 95.75 74 PHE A O 1
ATOM 609 N N . PHE A 1 75 ? 1.721 4.518 11.260 1.00 93.12 75 PHE A N 1
ATOM 610 C CA . PHE A 1 75 ? 0.745 3.579 11.812 1.00 93.12 75 PHE A CA 1
ATOM 611 C C . PHE A 1 75 ? 0.481 3.812 13.306 1.00 93.12 75 PHE A C 1
ATOM 613 O O . PHE A 1 75 ? -0.645 3.680 13.764 1.00 93.12 75 PHE A O 1
ATOM 620 N N . ASN A 1 76 ? 1.497 4.196 14.076 1.00 92.06 76 ASN A N 1
ATOM 621 C CA . ASN A 1 76 ? 1.320 4.528 15.490 1.00 92.06 76 ASN A CA 1
ATOM 622 C C . ASN A 1 76 ? 0.710 5.922 15.714 1.00 92.06 76 ASN A C 1
ATOM 624 O O . ASN A 1 76 ? 0.257 6.208 16.821 1.00 92.06 76 ASN A O 1
ATOM 628 N N . SER A 1 77 ? 0.735 6.805 14.708 1.00 90.62 77 SER A N 1
ATOM 629 C CA . SER A 1 77 ? 0.120 8.138 14.794 1.00 90.62 77 SER A CA 1
ATOM 630 C C . SER A 1 77 ? -1.378 8.151 14.493 1.00 90.62 77 SER A C 1
ATOM 632 O O . SER A 1 77 ? -2.061 9.092 14.893 1.00 90.62 77 SER A O 1
ATOM 634 N N . ILE A 1 78 ? -1.887 7.123 13.812 1.00 85.81 78 ILE A N 1
ATOM 635 C CA . ILE A 1 78 ? -3.320 6.956 13.558 1.00 85.81 78 ILE A CA 1
ATOM 636 C C . ILE A 1 78 ? -4.002 6.350 14.792 1.00 85.81 78 ILE A C 1
ATOM 638 O O . ILE A 1 78 ? -3.426 5.518 15.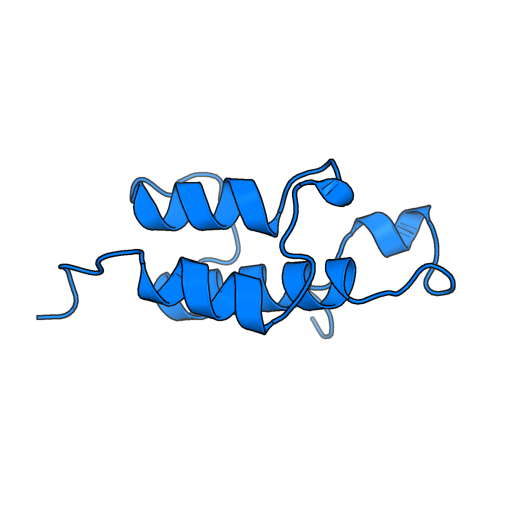497 1.00 85.81 78 ILE A O 1
ATOM 642 N N . SER A 1 79 ? -5.206 6.829 15.112 1.00 69.00 79 SER A N 1
ATOM 643 C CA . SER A 1 79 ? -5.875 6.553 16.386 1.00 69.00 79 SER A CA 1
ATOM 644 C C . SER A 1 79 ? -7.045 5.602 16.158 1.00 69.00 79 SER A C 1
ATOM 646 O O . SER A 1 79 ? -8.152 6.006 15.814 1.00 69.00 79 SER A O 1
ATOM 648 N N . PHE A 1 80 ? -6.816 4.310 16.387 1.00 66.75 80 PHE A N 1
ATOM 649 C CA . PHE A 1 80 ? -7.855 3.293 16.225 1.00 66.75 80 PHE A CA 1
ATOM 650 C C . PHE A 1 80 ? -8.814 3.276 17.416 1.00 66.75 80 PHE A C 1
ATOM 652 O O . PHE A 1 80 ? -8.661 2.486 18.344 1.00 66.75 80 PHE A O 1
ATOM 659 N N . ASN A 1 81 ? -9.840 4.121 17.385 1.00 54.16 81 ASN A N 1
ATOM 660 C CA . ASN A 1 81 ? -10.841 4.197 18.456 1.00 54.16 81 ASN A CA 1
ATOM 661 C C . ASN A 1 81 ? -11.946 3.118 18.393 1.00 54.16 81 ASN A C 1
ATOM 663 O O . ASN A 1 81 ? -12.993 3.310 18.996 1.00 54.16 81 ASN A O 1
ATOM 667 N N . ASN A 1 82 ? -11.752 1.988 17.700 1.00 45.25 82 ASN A N 1
ATOM 668 C CA . ASN A 1 82 ? -12.814 0.985 17.490 1.00 45.25 82 ASN A CA 1
ATOM 669 C C . ASN A 1 82 ? -12.358 -0.477 17.700 1.00 45.25 82 ASN A C 1
ATOM 671 O O . ASN A 1 82 ? -12.694 -1.349 16.899 1.00 45.25 82 ASN A O 1
ATOM 675 N N . LEU A 1 83 ? -11.594 -0.764 18.759 1.00 44.44 83 LEU A N 1
ATOM 676 C CA . LEU A 1 83 ? -11.317 -2.148 19.192 1.00 44.44 83 LEU A CA 1
ATOM 677 C C . LEU A 1 83 ? -11.788 -2.460 20.626 1.00 44.44 83 LEU A C 1
ATOM 679 O O . LEU A 1 83 ? -11.352 -3.461 21.194 1.00 44.44 83 LEU A O 1
ATOM 683 N N . GLU A 1 84 ? -12.687 -1.647 21.190 1.00 36.53 84 GLU A N 1
ATOM 684 C CA . GLU A 1 84 ? -13.446 -2.009 22.403 1.00 36.53 84 GLU A CA 1
ATOM 685 C C . GLU A 1 84 ? -14.763 -2.719 22.067 1.00 36.53 84 GLU A C 1
ATOM 687 O O . GLU A 1 84 ? -15.512 -2.213 21.197 1.00 36.53 84 GLU A O 1
#

Sequence (84 aa):
FKGYFNDPSLIVDGFHTYDMVHETYALTRIVIFVMTGKTNLNNIDDEDIKSLIQKGLCPEKEERFQSVEELTHFFNSISFNNLE

Mean predicted aligned error: 3.95 Å

Secondary structure (DSSP, 8-state):
-TTTTS-TTHHHH-GGG--HHHHHHHHHHHHHHHHHS-S--TT---HHHHHHHHHHT-SSGGGS-SSHHHHHHHHHHS------

Organism: NCBI:txid2838627